Protein AF-A0A965TR70-F1 (afdb_monomer_lite)

Radius of gyration: 12.11 Å; chains: 1; bounding box: 33×22×28 Å

Foldseek 3Di:
DDDVVVVVVQVVQQVVLQPDFDDADDDDKDWDWDDDPVDIKIWIHHPVRRTGHID

Structure (mmCIF, N/CA/C/O backbone):
data_AF-A0A965TR70-F1
#
_entry.id   AF-A0A965TR70-F1
#
loop_
_atom_site.group_PDB
_atom_site.id
_atom_site.type_symbol
_atom_site.label_atom_id
_atom_site.label_alt_id
_atom_site.label_comp_id
_atom_site.label_asym_id
_atom_site.label_entity_id
_atom_site.label_seq_id
_atom_site.pdbx_PDB_ins_code
_atom_site.Cartn_x
_atom_site.Cartn_y
_atom_site.Cartn_z
_atom_site.occupancy
_atom_site.B_iso_or_equiv
_atom_site.auth_seq_id
_atom_site.auth_comp_id
_atom_site.auth_asym_id
_atom_site.auth_atom_id
_atom_site.pdbx_PDB_model_num
ATOM 1 N N . MET A 1 1 ? -18.146 -11.823 -10.373 1.00 80.62 1 MET A N 1
ATOM 2 C CA . MET A 1 1 ? -17.846 -10.604 -11.154 1.00 80.62 1 MET A CA 1
ATOM 3 C C . MET A 1 1 ? -16.909 -9.754 -10.311 1.00 80.62 1 MET A C 1
ATOM 5 O O . MET A 1 1 ? -17.121 -9.712 -9.107 1.00 80.62 1 MET A O 1
ATOM 9 N N . ILE A 1 2 ? -15.841 -9.199 -10.886 1.00 88.56 2 ILE A N 1
ATOM 10 C CA . ILE A 1 2 ? -14.871 -8.378 -10.141 1.00 88.56 2 ILE A CA 1
ATOM 11 C C . ILE A 1 2 ? -15.509 -7.020 -9.832 1.00 88.56 2 ILE A C 1
ATOM 13 O O . ILE A 1 2 ? -16.112 -6.417 -10.717 1.00 88.56 2 ILE A O 1
ATOM 17 N N . ASP A 1 3 ? -15.373 -6.559 -8.591 1.00 95.69 3 ASP A N 1
ATOM 18 C CA . ASP A 1 3 ? -15.807 -5.228 -8.163 1.00 95.69 3 ASP A CA 1
ATOM 19 C C . ASP A 1 3 ? -14.694 -4.209 -8.443 1.00 95.69 3 ASP A C 1
ATOM 21 O O . ASP A 1 3 ? -13.724 -4.097 -7.689 1.00 95.69 3 ASP A O 1
ATOM 25 N N . LEU A 1 4 ? -14.812 -3.521 -9.578 1.00 96.50 4 LEU A N 1
ATOM 26 C CA . LEU A 1 4 ? -13.813 -2.565 -10.052 1.00 96.50 4 LEU A CA 1
ATOM 27 C C . LEU A 1 4 ? -13.827 -1.254 -9.261 1.00 96.50 4 LEU A C 1
ATOM 29 O O . LEU A 1 4 ? -12.778 -0.639 -9.102 1.00 96.50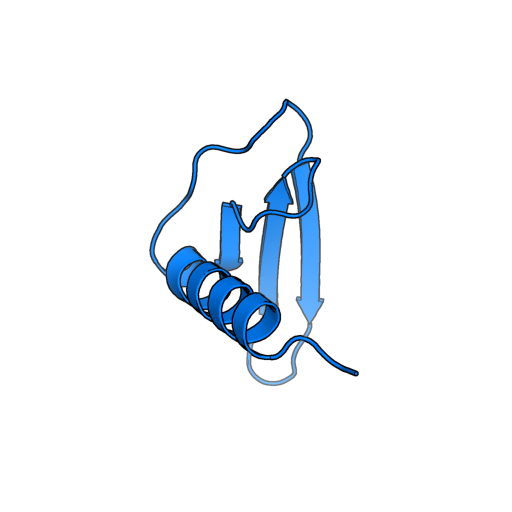 4 LEU A O 1
ATOM 33 N N . GLU A 1 5 ? -14.981 -0.834 -8.742 1.00 96.56 5 GLU A N 1
ATOM 34 C CA . GLU A 1 5 ? -15.107 0.420 -7.994 1.00 96.56 5 GLU A CA 1
ATOM 35 C C . GLU A 1 5 ? -14.354 0.332 -6.668 1.00 96.56 5 GLU A C 1
ATOM 37 O O . GLU A 1 5 ? -13.550 1.208 -6.332 1.00 96.56 5 GLU A O 1
ATOM 42 N N . ARG A 1 6 ? -14.525 -0.788 -5.959 1.00 95.25 6 ARG A N 1
ATOM 43 C CA . ARG A 1 6 ? -13.783 -1.063 -4.728 1.00 95.25 6 ARG A CA 1
ATOM 44 C C . ARG A 1 6 ? -12.276 -1.129 -4.966 1.00 95.25 6 ARG A C 1
ATOM 46 O O . ARG A 1 6 ? -11.511 -0.610 -4.156 1.00 95.25 6 ARG A O 1
ATOM 53 N N . ILE A 1 7 ? -11.846 -1.771 -6.055 1.00 95.19 7 ILE A N 1
ATOM 54 C CA . ILE A 1 7 ? -10.420 -1.882 -6.401 1.00 95.19 7 ILE A CA 1
ATOM 55 C C . ILE A 1 7 ? -9.839 -0.501 -6.692 1.00 95.19 7 ILE A C 1
ATOM 57 O O . ILE A 1 7 ? -8.823 -0.148 -6.102 1.00 95.19 7 ILE A O 1
ATOM 61 N N . ASN A 1 8 ? -10.496 0.289 -7.541 1.00 97.19 8 ASN A N 1
ATOM 62 C CA . ASN A 1 8 ? -10.019 1.625 -7.896 1.00 97.19 8 ASN A CA 1
ATOM 63 C C . ASN A 1 8 ? -9.922 2.528 -6.662 1.00 97.19 8 ASN A C 1
ATOM 65 O O . ASN A 1 8 ? -8.881 3.135 -6.436 1.00 97.19 8 ASN A O 1
ATOM 69 N N . THR A 1 9 ? -10.940 2.511 -5.798 1.00 96.62 9 THR A N 1
ATOM 70 C CA . THR A 1 9 ? -10.935 3.276 -4.539 1.00 96.62 9 THR A CA 1
ATOM 71 C C . THR A 1 9 ? -9.757 2.891 -3.638 1.00 96.62 9 THR A C 1
ATOM 73 O O . THR A 1 9 ? -9.138 3.743 -3.001 1.00 96.62 9 THR A O 1
ATOM 76 N N . TYR A 1 10 ? -9.422 1.59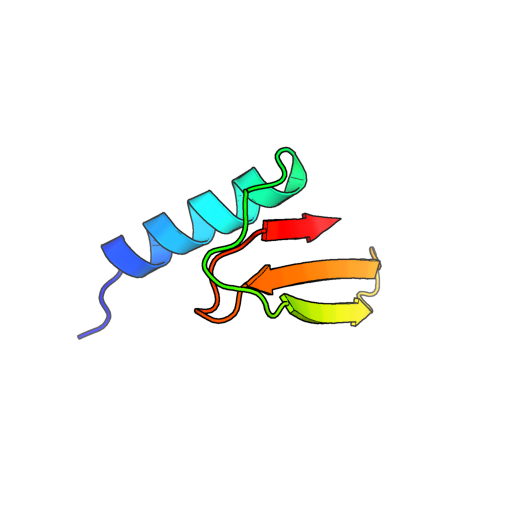8 -3.577 1.00 95.56 10 TYR A N 1
ATOM 77 C CA . TYR A 1 10 ? -8.272 1.133 -2.808 1.00 95.56 10 TYR A CA 1
ATOM 78 C C . TYR A 1 10 ? -6.946 1.593 -3.428 1.00 95.56 10 TYR A C 1
ATOM 80 O O . TYR A 1 10 ? -6.075 2.072 -2.705 1.00 95.56 10 TYR A O 1
ATOM 88 N N . MET A 1 11 ? -6.805 1.499 -4.754 1.00 96.62 11 MET A N 1
ATOM 89 C CA . MET A 1 11 ? -5.605 1.955 -5.466 1.00 96.62 11 MET A CA 1
ATOM 90 C C . MET A 1 11 ? -5.377 3.461 -5.307 1.00 96.62 11 MET A C 1
ATOM 92 O O . MET A 1 11 ? -4.241 3.877 -5.088 1.00 96.62 11 MET A O 1
ATOM 96 N N . ASP A 1 12 ? -6.442 4.265 -5.320 1.00 97.38 12 ASP A N 1
ATOM 97 C CA . ASP A 1 12 ? -6.355 5.704 -5.057 1.00 97.38 12 ASP A CA 1
ATOM 98 C C . ASP A 1 12 ? -5.814 5.984 -3.649 1.00 97.38 12 ASP A C 1
ATOM 100 O O . ASP A 1 12 ? -4.969 6.861 -3.461 1.00 97.38 12 ASP A O 1
ATOM 104 N N . ARG A 1 13 ? -6.247 5.207 -2.647 1.00 96.62 13 ARG A N 1
ATOM 105 C CA . ARG A 1 13 ? -5.754 5.334 -1.268 1.00 96.62 13 ARG A CA 1
ATOM 106 C C . ARG A 1 13 ? -4.288 4.916 -1.133 1.00 96.62 13 ARG A C 1
ATOM 108 O O . ARG A 1 13 ? -3.551 5.556 -0.385 1.00 96.62 13 ARG A O 1
ATOM 115 N N . VAL A 1 14 ? -3.850 3.887 -1.862 1.00 96.31 14 VAL A N 1
ATOM 116 C CA . VAL A 1 14 ? -2.431 3.491 -1.925 1.00 96.31 14 VAL A CA 1
ATOM 117 C C . VAL A 1 14 ? -1.592 4.627 -2.513 1.00 96.31 14 VAL A C 1
ATOM 119 O O . VAL A 1 14 ? -0.633 5.050 -1.875 1.00 96.31 14 VAL A O 1
ATOM 122 N N . ALA A 1 15 ? -1.995 5.191 -3.654 1.00 97.06 15 ALA A N 1
ATOM 123 C CA . ALA A 1 15 ? -1.271 6.295 -4.288 1.00 97.06 15 ALA A CA 1
ATOM 124 C C . ALA A 1 15 ? -1.211 7.550 -3.394 1.00 97.06 15 ALA A C 1
ATOM 126 O O . ALA A 1 15 ? -0.209 8.260 -3.361 1.00 97.06 15 ALA A O 1
ATOM 127 N N . GLN A 1 16 ? -2.264 7.831 -2.620 1.00 97.94 16 GLN A N 1
ATOM 128 C CA . GLN A 1 16 ? -2.237 8.915 -1.630 1.00 97.94 16 GLN A CA 1
ATOM 129 C C . GLN A 1 16 ? -1.252 8.646 -0.486 1.00 97.94 16 GLN A C 1
ATOM 131 O O . GLN A 1 16 ? -0.648 9.591 0.027 1.00 97.94 16 GLN A O 1
ATOM 136 N N . SER A 1 17 ? -1.061 7.378 -0.103 1.00 97.75 17 SER A N 1
ATOM 137 C CA . SER A 1 17 ? -0.147 7.000 0.981 1.00 97.75 17 SER A CA 1
ATOM 138 C C . SER A 1 17 ? 1.332 7.248 0.664 1.00 97.75 17 SER A C 1
ATOM 140 O O . SER A 1 17 ? 2.133 7.306 1.591 1.00 97.75 17 SER A O 1
ATOM 142 N N . GLU A 1 18 ? 1.665 7.497 -0.609 1.00 97.19 18 GLU A N 1
ATOM 143 C CA . GLU A 1 18 ? 2.988 7.970 -1.055 1.00 97.19 18 GLU A CA 1
ATOM 144 C C . GLU A 1 18 ? 3.312 9.402 -0.605 1.00 97.19 18 GLU A C 1
ATOM 146 O O . GLU A 1 18 ? 4.443 9.865 -0.702 1.00 97.19 18 GLU A O 1
ATOM 151 N N . LYS A 1 19 ? 2.296 10.170 -0.196 1.00 97.62 19 LYS A N 1
ATOM 152 C CA . LYS A 1 19 ? 2.441 11.594 0.158 1.00 97.62 19 LYS A CA 1
ATOM 153 C C . LYS A 1 19 ? 1.800 11.949 1.487 1.00 97.62 19 LYS A C 1
ATOM 155 O O . LYS A 1 19 ? 1.895 13.089 1.940 1.00 97.62 19 LYS A O 1
ATOM 160 N N . THR A 1 20 ? 1.047 11.032 2.079 1.00 97.00 20 THR A N 1
ATOM 161 C CA . THR A 1 20 ? 0.267 11.277 3.288 1.00 97.00 20 THR A CA 1
ATOM 162 C C . THR A 1 20 ? 0.247 10.024 4.140 1.00 97.00 20 THR A C 1
ATOM 164 O O . THR A 1 20 ? -0.228 8.979 3.714 1.00 97.00 20 THR A O 1
ATOM 167 N N . THR A 1 21 ? 0.716 10.146 5.379 1.00 97.94 21 THR A N 1
ATOM 168 C CA . THR A 1 21 ? 0.595 9.074 6.363 1.00 97.94 21 THR A CA 1
ATOM 169 C C . THR A 1 21 ? -0.797 9.085 6.986 1.00 97.94 21 THR A C 1
ATOM 171 O O . THR A 1 21 ? -1.251 10.112 7.495 1.00 97.94 21 THR A O 1
ATOM 174 N N . PHE A 1 22 ? -1.469 7.940 6.985 1.00 98.00 22 PHE A N 1
ATOM 175 C CA . PHE A 1 22 ? -2.771 7.768 7.623 1.00 98.00 22 PHE A CA 1
ATOM 176 C C . PHE A 1 22 ? -2.627 7.250 9.056 1.00 98.00 22 PHE A C 1
ATOM 178 O O . PHE A 1 22 ? -1.662 6.571 9.400 1.00 98.00 22 PHE A O 1
ATOM 185 N N . ILE A 1 23 ? -3.606 7.548 9.910 1.00 97.94 23 ILE A N 1
ATOM 186 C CA . ILE A 1 23 ? -3.678 6.937 11.242 1.00 97.94 23 ILE A CA 1
ATOM 187 C C . ILE A 1 23 ? -4.142 5.483 11.056 1.00 97.94 23 ILE A C 1
ATOM 189 O O . ILE A 1 23 ? -5.178 5.278 10.419 1.00 97.94 23 ILE A O 1
ATOM 193 N N . PRO A 1 24 ? -3.409 4.481 11.572 1.00 97.62 24 PRO A N 1
ATOM 194 C CA . PRO A 1 24 ? -3.779 3.080 11.408 1.00 97.62 24 PRO A CA 1
ATOM 195 C C . PRO A 1 24 ? -5.062 2.740 12.167 1.00 97.62 24 PRO A C 1
ATOM 197 O O . PRO A 1 24 ? -5.277 3.202 13.291 1.00 97.62 24 PRO A O 1
ATOM 200 N N . GLU A 1 25 ? -5.886 1.871 11.584 1.00 97.19 25 GLU A N 1
ATOM 201 C CA . GLU A 1 25 ? -6.980 1.234 12.306 1.00 97.19 25 GLU A CA 1
ATOM 202 C C . GLU A 1 25 ? -6.434 0.013 13.065 1.00 97.19 25 GLU A C 1
ATOM 204 O O . GLU A 1 25 ? -5.876 -0.921 12.487 1.00 97.19 25 GLU A O 1
ATOM 209 N N . GLY A 1 26 ? -6.582 0.024 14.391 1.00 96.19 26 GLY A N 1
ATOM 210 C CA . GLY A 1 26 ? -6.021 -1.005 15.271 1.00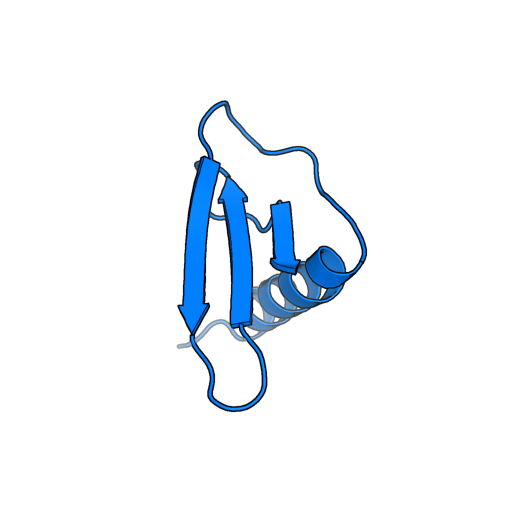 96.19 26 GLY A CA 1
ATOM 211 C C . GLY A 1 26 ? -4.636 -0.643 15.814 1.00 96.19 26 GLY A C 1
ATOM 212 O O . GLY A 1 26 ? -4.237 0.519 15.828 1.00 96.19 26 GLY A O 1
ATOM 213 N N . GLN A 1 27 ? -3.923 -1.638 16.347 1.00 96.38 27 GLN A N 1
ATOM 214 C CA . GLN A 1 27 ? -2.633 -1.420 17.030 1.00 96.38 27 GLN A CA 1
ATOM 215 C C . GLN A 1 27 ? -1.450 -2.093 16.332 1.00 96.38 27 GLN A C 1
ATOM 217 O O . GLN A 1 27 ? -0.299 -1.847 16.694 1.00 96.38 27 GLN A O 1
ATOM 222 N N . ARG A 1 28 ? -1.712 -2.971 15.359 1.00 98.12 28 ARG A N 1
ATOM 223 C CA . ARG A 1 28 ? -0.679 -3.724 14.645 1.00 98.12 28 ARG A CA 1
ATOM 224 C C . ARG A 1 28 ? -0.449 -3.136 13.266 1.00 98.12 28 ARG A C 1
ATOM 226 O O . ARG A 1 28 ? -1.387 -2.721 12.595 1.00 98.12 28 ARG A O 1
ATOM 233 N N . LEU A 1 29 ? 0.806 -3.178 12.838 1.00 98.44 29 LEU A N 1
ATOM 234 C CA . LEU A 1 29 ? 1.216 -2.802 11.494 1.00 98.44 29 LEU A CA 1
ATOM 235 C C . LEU A 1 29 ? 1.767 -4.023 10.763 1.00 98.44 29 LEU A C 1
ATOM 237 O O . LEU A 1 29 ? 2.391 -4.902 11.364 1.00 98.44 29 LEU A O 1
ATOM 241 N N . LYS A 1 30 ? 1.540 -4.053 9.455 1.00 98.56 30 LYS A N 1
ATOM 242 C CA . LYS A 1 30 ? 2.141 -4.995 8.514 1.00 98.56 30 LYS A CA 1
ATOM 243 C C . LYS A 1 30 ? 3.063 -4.189 7.618 1.00 98.56 30 LYS A C 1
ATOM 245 O O . LYS A 1 30 ? 2.651 -3.164 7.086 1.00 98.56 30 LYS A O 1
ATOM 250 N N . VAL A 1 31 ? 4.298 -4.645 7.461 1.00 98.19 31 VAL A N 1
ATOM 251 C CA . VAL A 1 31 ? 5.302 -3.945 6.657 1.00 98.19 31 VAL A CA 1
ATOM 252 C C . VAL A 1 31 ? 5.774 -4.873 5.551 1.00 98.19 31 VAL A C 1
ATOM 254 O O . VAL A 1 31 ? 6.128 -6.023 5.815 1.00 98.19 31 VAL A O 1
ATOM 257 N N . GLY A 1 32 ? 5.748 -4.374 4.322 1.00 98.19 32 GLY A N 1
ATOM 258 C CA . GLY A 1 32 ? 6.308 -5.025 3.146 1.00 98.19 32 GLY A CA 1
ATOM 259 C C . GLY A 1 32 ? 7.449 -4.189 2.582 1.00 98.19 32 GLY A C 1
ATOM 260 O O . GLY A 1 32 ? 7.381 -2.965 2.597 1.00 98.19 32 GLY A O 1
ATOM 261 N N . LEU A 1 33 ? 8.489 -4.858 2.094 1.00 98.12 33 LEU A N 1
ATOM 262 C CA . LEU A 1 33 ? 9.581 -4.236 1.355 1.00 98.12 33 LEU A CA 1
ATOM 263 C C . LEU A 1 33 ? 9.589 -4.826 -0.054 1.00 98.12 33 LEU A C 1
ATOM 265 O O . LEU A 1 33 ? 9.777 -6.034 -0.206 1.00 98.12 33 LEU A O 1
ATOM 269 N N . ASP A 1 34 ? 9.379 -3.982 -1.055 1.00 97.38 34 ASP A N 1
ATOM 270 C CA . ASP A 1 34 ? 9.502 -4.333 -2.463 1.00 97.38 34 ASP A CA 1
ATOM 271 C C . ASP A 1 34 ? 10.883 -3.919 -2.979 1.00 97.38 34 ASP A C 1
ATOM 273 O O . ASP A 1 34 ? 11.289 -2.761 -2.874 1.00 97.38 34 ASP A O 1
ATOM 277 N N . LEU A 1 35 ? 11.626 -4.885 -3.516 1.00 97.88 35 LEU A N 1
ATOM 278 C CA . LEU A 1 35 ? 12.969 -4.692 -4.058 1.00 97.88 35 LEU A CA 1
ATOM 279 C C . LEU A 1 35 ? 12.891 -4.677 -5.584 1.00 97.88 35 LEU A C 1
ATOM 281 O O . LEU A 1 35 ? 13.215 -5.660 -6.256 1.00 97.88 35 LEU A O 1
ATOM 285 N N . GLY A 1 36 ? 12.440 -3.549 -6.12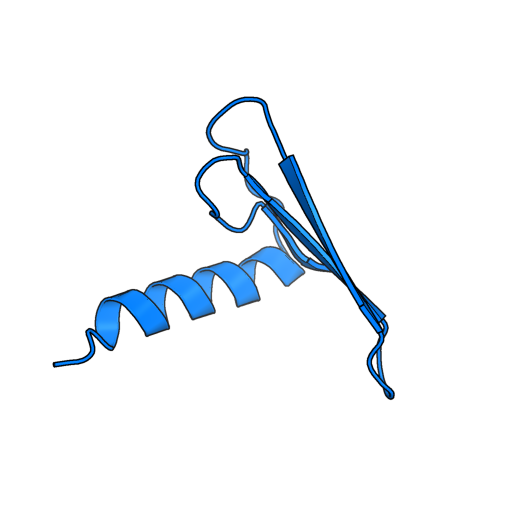4 1.00 96.50 36 GLY A N 1
ATOM 286 C CA . GLY A 1 36 ? 12.367 -3.319 -7.557 1.00 96.50 36 GLY A CA 1
ATOM 287 C C . GLY A 1 36 ? 13.722 -2.959 -8.170 1.00 96.50 36 GLY A C 1
ATOM 288 O O . GLY A 1 36 ? 14.665 -2.536 -7.503 1.00 96.50 36 GLY A O 1
ATOM 289 N N . THR A 1 37 ? 13.825 -3.097 -9.493 1.00 97.31 37 THR A N 1
ATOM 290 C CA . THR A 1 37 ? 15.047 -2.738 -10.235 1.00 97.31 37 THR A CA 1
ATOM 291 C C . THR A 1 37 ? 15.311 -1.229 -10.244 1.00 97.31 37 THR A C 1
ATOM 293 O O . THR A 1 37 ? 16.467 -0.817 -10.243 1.00 97.31 37 THR A O 1
ATOM 296 N N . ALA A 1 38 ? 14.257 -0.409 -10.285 1.00 97.19 38 ALA A N 1
ATOM 297 C CA . ALA A 1 38 ? 14.376 1.050 -10.334 1.00 97.19 38 ALA A CA 1
ATOM 298 C C . ALA A 1 38 ? 14.326 1.689 -8.941 1.00 97.19 38 ALA A C 1
ATOM 300 O O . ALA A 1 38 ? 15.076 2.623 -8.666 1.00 97.19 38 ALA A O 1
ATOM 301 N N . PHE A 1 39 ? 13.457 1.169 -8.075 1.00 96.50 39 PHE A N 1
ATOM 302 C CA . PHE A 1 39 ? 13.212 1.700 -6.742 1.00 96.50 39 PHE A CA 1
ATOM 303 C C . PHE A 1 39 ? 13.014 0.559 -5.753 1.00 96.50 39 PHE A C 1
ATOM 305 O O . PHE A 1 39 ? 12.538 -0.519 -6.113 1.00 96.50 39 PHE A O 1
ATOM 312 N N . ILE A 1 40 ? 13.373 0.833 -4.507 1.00 97.06 40 ILE A N 1
ATOM 313 C CA . ILE A 1 40 ? 13.020 0.018 -3.352 1.00 97.06 40 ILE A CA 1
ATOM 314 C C . ILE A 1 40 ? 11.885 0.752 -2.650 1.00 97.06 40 ILE A C 1
ATOM 316 O O . ILE A 1 40 ? 12.038 1.946 -2.409 1.00 97.06 40 ILE A O 1
ATOM 320 N N . V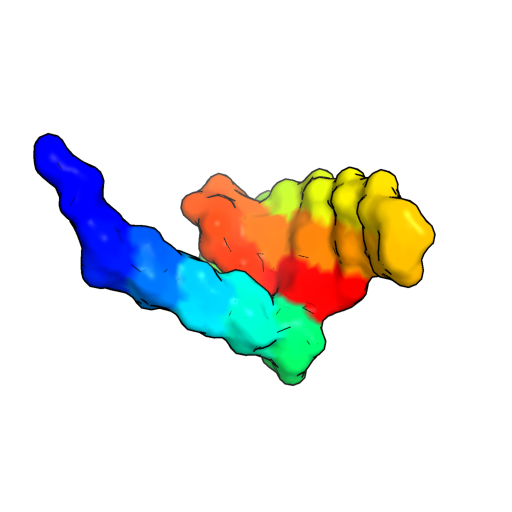AL A 1 41 ? 10.794 0.053 -2.334 1.00 97.50 41 VAL A N 1
ATOM 321 C CA . VAL A 1 41 ? 9.602 0.650 -1.716 1.00 97.50 41 VAL A CA 1
ATOM 322 C C . VAL A 1 41 ? 9.264 -0.060 -0.407 1.00 97.50 41 VAL A C 1
ATOM 324 O O . VAL A 1 41 ? 9.162 -1.286 -0.363 1.00 97.50 41 VAL A O 1
ATOM 327 N N . LEU A 1 42 ? 9.060 0.696 0.664 1.00 98.06 42 LEU A N 1
ATOM 328 C CA . LEU A 1 42 ? 8.514 0.255 1.938 1.00 98.06 42 LEU A CA 1
ATOM 329 C C . LEU A 1 42 ? 7.020 0.593 1.997 1.00 98.06 42 LEU A C 1
ATOM 331 O O . LEU A 1 42 ? 6.627 1.756 1.987 1.00 98.06 42 LEU A O 1
ATOM 335 N N . VAL A 1 43 ? 6.180 -0.428 2.139 1.00 98.12 43 VAL A N 1
ATOM 336 C CA . VAL A 1 43 ? 4.732 -0.268 2.304 1.00 98.12 43 VAL A CA 1
ATOM 337 C C . VAL A 1 43 ? 4.341 -0.638 3.724 1.00 98.12 43 VAL A C 1
ATOM 339 O O . VAL A 1 43 ? 4.681 -1.716 4.216 1.00 98.12 43 VAL A O 1
ATOM 342 N N . VAL A 1 44 ? 3.574 0.233 4.371 1.00 98.44 44 VAL A N 1
ATOM 343 C CA . VAL A 1 44 ? 2.994 -0.006 5.691 1.00 98.44 44 VAL A CA 1
ATOM 344 C C . VAL A 1 44 ? 1.481 -0.082 5.558 1.00 98.44 44 VAL A C 1
ATOM 346 O O . VAL A 1 44 ? 0.840 0.848 5.067 1.00 98.44 44 VAL A O 1
ATOM 349 N N . LEU A 1 45 ? 0.911 -1.184 6.034 1.00 98.44 45 LEU A N 1
ATOM 350 C CA . LEU A 1 45 ? -0.525 -1.368 6.195 1.00 98.44 45 LEU A CA 1
ATOM 351 C C . LEU A 1 45 ? -0.872 -1.509 7.676 1.00 98.44 45 LEU A C 1
ATOM 353 O O . LEU A 1 45 ? -0.048 -1.940 8.486 1.00 98.44 45 LEU A O 1
ATOM 357 N N . ASP A 1 46 ? -2.114 -1.209 8.025 1.00 98.25 46 ASP A N 1
ATOM 358 C CA . ASP A 1 46 ? -2.644 -1.514 9.349 1.00 98.25 46 ASP A CA 1
ATOM 359 C C . ASP A 1 46 ? -3.094 -2.984 9.488 1.00 98.25 46 ASP A C 1
ATOM 361 O O . ASP A 1 46 ? -2.907 -3.839 8.609 1.00 98.25 46 ASP A O 1
ATOM 365 N N . GLU A 1 47 ? -3.697 -3.298 10.632 1.00 98.38 47 GLU A N 1
ATOM 366 C CA . GLU A 1 47 ? -4.185 -4.634 10.961 1.00 98.38 47 GLU A CA 1
ATOM 367 C C . GLU A 1 47 ? -5.235 -5.148 9.959 1.00 98.38 47 GLU A C 1
ATOM 369 O O . GLU A 1 47 ? -5.275 -6.350 9.663 1.00 98.38 47 GLU A O 1
ATOM 374 N N . PHE A 1 48 ? -6.008 -4.243 9.357 1.00 97.50 48 PHE A N 1
ATOM 375 C CA . PHE A 1 48 ? -7.100 -4.530 8.426 1.00 97.50 48 PHE A CA 1
ATOM 376 C C . PHE A 1 48 ? -6.704 -4.387 6.948 1.00 97.50 48 PHE A C 1
ATOM 378 O O . PHE A 1 48 ? -7.533 -4.606 6.064 1.00 97.50 48 PHE A O 1
ATOM 385 N N . ASN A 1 49 ? -5.415 -4.163 6.672 1.00 96.62 49 ASN A N 1
ATOM 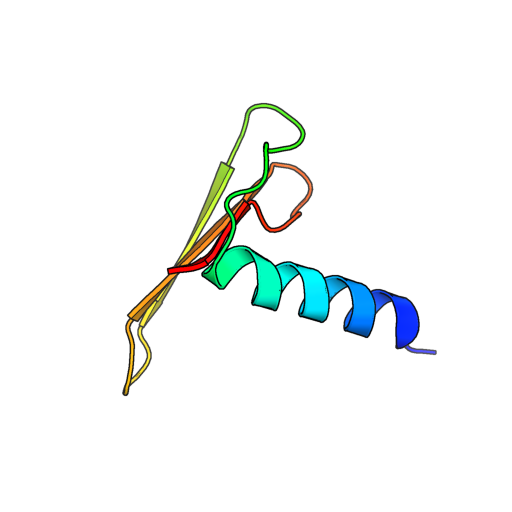386 C CA . ASN A 1 49 ? -4.830 -3.960 5.343 1.00 96.62 49 ASN A CA 1
ATOM 387 C C . ASN A 1 49 ? -5.164 -2.606 4.697 1.00 96.62 49 ASN A C 1
ATOM 389 O O . ASN A 1 49 ? -5.079 -2.482 3.471 1.00 96.62 49 ASN A O 1
ATOM 393 N N . ASN A 1 50 ? -5.523 -1.586 5.476 1.00 97.19 50 ASN A N 1
ATOM 394 C CA . ASN A 1 50 ? -5.595 -0.233 4.939 1.00 97.19 50 ASN A CA 1
ATOM 395 C C . ASN A 1 50 ? -4.176 0.338 4.774 1.00 97.19 50 ASN A C 1
ATOM 397 O O . ASN A 1 50 ? -3.340 0.132 5.658 1.00 97.19 50 ASN A O 1
ATOM 401 N N . PRO A 1 51 ? -3.896 1.078 3.686 1.00 97.81 51 PRO A N 1
ATOM 402 C CA . PRO A 1 51 ? -2.626 1.775 3.516 1.00 97.81 51 PRO A CA 1
ATOM 403 C C . PRO A 1 51 ? -2.413 2.823 4.609 1.00 97.81 51 PRO A C 1
ATOM 405 O O . PRO A 1 51 ? -3.298 3.640 4.875 1.00 97.81 51 PRO A O 1
ATOM 408 N N . VAL A 1 52 ? -1.229 2.793 5.218 1.00 98.38 52 VAL A N 1
ATOM 409 C CA . VAL A 1 52 ? -0.776 3.751 6.235 1.00 98.38 52 VAL A CA 1
ATOM 410 C C . VAL A 1 52 ? 0.271 4.683 5.644 1.00 98.38 52 VAL A C 1
ATOM 412 O O . VAL A 1 52 ? 0.134 5.892 5.784 1.00 98.38 52 VAL A O 1
ATOM 415 N N . ALA A 1 53 ? 1.288 4.137 4.978 1.00 98.25 53 ALA A N 1
ATOM 416 C CA . ALA A 1 53 ? 2.345 4.891 4.305 1.00 98.25 53 ALA A CA 1
ATOM 417 C C . ALA A 1 53 ? 2.983 4.043 3.197 1.00 98.25 53 ALA A C 1
ATOM 419 O O . ALA A 1 53 ? 2.987 2.810 3.291 1.00 98.25 53 ALA A O 1
ATOM 420 N N . CYS A 1 54 ? 3.543 4.704 2.187 1.00 97.56 54 CYS A N 1
ATOM 421 C CA . CYS A 1 54 ? 4.303 4.093 1.102 1.00 97.56 54 CYS A CA 1
ATOM 422 C C . CYS A 1 54 ? 5.492 5.000 0.758 1.00 97.56 54 CYS A C 1
ATOM 424 O O . CYS A 1 54 ? 5.277 6.173 0.488 1.00 97.56 54 CYS A O 1
ATOM 426 N N . GLU A 1 55 ? 6.723 4.489 0.779 1.00 92.06 55 GLU A N 1
ATOM 427 C CA . GLU A 1 55 ? 7.953 5.270 0.515 1.00 92.06 55 GLU A CA 1
ATOM 428 C C . GLU A 1 55 ? 8.957 4.486 -0.321 1.00 92.06 55 GLU A C 1
ATOM 430 O O . GLU A 1 55 ? 9.153 3.300 0.015 1.00 92.06 55 GLU A O 1
#

pLDDT: mean 96.77, std 2.71, range [80.62, 98.56]

Secondary structure (DSSP, 8-state):
---HHHHHHHHHHHHHHTT-PPPPSSS-EEEEEEE-SS-EEEEEEETT--EEEE-

Sequence (55 aa):
MIDLERINTYMDRVAQSEKTTFIPEGQRLKVGLDLGTAFIVLVVLDEFNNPVACE